Protein AF-A0A0F9DJE2-F1 (afdb_monomer_lite)

Radius of gyration: 17.4 Å; chains: 1; bounding box: 63×34×41 Å

Sequence (124 aa):
MIRRRVLENWGWYSNVVITVRESGVITARYGMHNLITTVGLSLARDAILGTDSFEITEVAIGDVNTAPTVGDTALGNERLRIEIIDKSILDADTALTTAYVAPFEANTWTTEEIGWFGGPLTTY

pLDDT: mean 85.8, std 13.02, range [35.0, 95.81]

Organism: NCBI:txid412755

Foldseek 3Di:
DDPDPPPPPDDDWDKDWDFDDDPNHTPDIDIDTDAQAPVNVVQVVCVVVVNWDNDFFWKWWAFDQDDDDNHDPHDPGTQDIWTFPDKDDPDDPDIDTDTDDDPVSDPPGDTNDMDTDDIDPPPD

Structure (mmCIF, N/CA/C/O backbone):
data_AF-A0A0F9DJE2-F1
#
_entry.id   AF-A0A0F9DJE2-F1
#
loop_
_atom_site.group_PDB
_atom_site.id
_atom_site.type_symbol
_atom_site.label_atom_id
_atom_site.label_alt_id
_atom_site.label_comp_id
_atom_site.label_asym_id
_atom_site.label_entity_id
_atom_site.label_seq_id
_atom_site.pdbx_PDB_ins_code
_atom_site.Cartn_x
_atom_site.Cartn_y
_atom_site.Cartn_z
_atom_site.occupancy
_atom_site.B_iso_or_equiv
_atom_site.auth_seq_id
_atom_site.auth_comp_id
_atom_site.auth_asym_id
_atom_site.auth_atom_id
_atom_site.pdbx_PDB_model_num
ATOM 1 N N . MET A 1 1 ? -45.508 -6.718 17.659 1.00 50.28 1 MET A N 1
ATOM 2 C CA . MET A 1 1 ? -44.317 -5.850 17.794 1.00 50.28 1 MET A CA 1
ATOM 3 C C . MET A 1 1 ? -43.361 -6.191 16.655 1.00 50.28 1 MET A C 1
ATOM 5 O O . MET A 1 1 ? -42.763 -7.257 16.680 1.00 50.28 1 MET A O 1
ATOM 9 N N . ILE A 1 2 ? -43.307 -5.372 15.603 1.00 48.25 2 ILE A N 1
ATOM 10 C CA . ILE A 1 2 ? -42.459 -5.628 14.427 1.00 48.25 2 ILE A CA 1
ATOM 11 C C . ILE A 1 2 ? -41.062 -5.090 14.748 1.00 48.25 2 ILE A C 1
ATOM 13 O O . ILE A 1 2 ? -40.879 -3.878 14.847 1.00 48.25 2 ILE A O 1
ATOM 17 N N . ARG A 1 3 ? -40.080 -5.975 14.959 1.00 57.75 3 ARG A N 1
ATOM 18 C CA . ARG A 1 3 ? -38.675 -5.564 15.074 1.00 57.75 3 ARG A CA 1
ATOM 19 C C . ARG A 1 3 ? -38.188 -5.189 13.676 1.00 57.75 3 ARG A C 1
ATOM 21 O O . ARG A 1 3 ? -37.982 -6.061 12.838 1.00 57.75 3 ARG A O 1
ATOM 28 N N . ARG A 1 4 ? -38.044 -3.890 13.410 1.00 56.97 4 ARG A N 1
ATOM 29 C CA . ARG A 1 4 ? -37.391 -3.392 12.195 1.00 56.97 4 ARG A CA 1
ATOM 30 C C . ARG A 1 4 ? -35.920 -3.811 12.275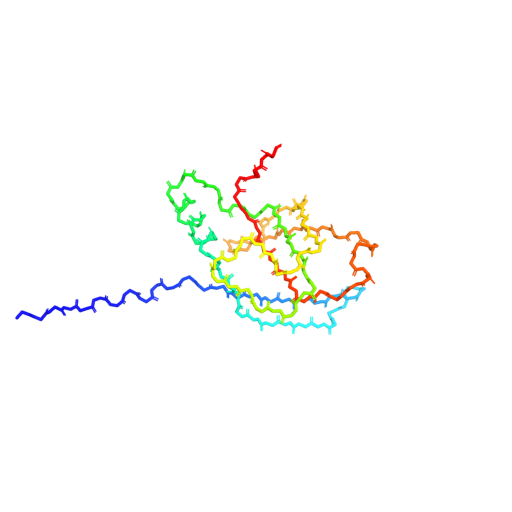 1.00 56.97 4 ARG A C 1
ATOM 32 O O . ARG A 1 4 ? -35.192 -3.326 13.135 1.00 56.97 4 ARG A O 1
ATOM 39 N N . ARG A 1 5 ? -35.507 -4.766 11.441 1.00 61.75 5 ARG A N 1
ATOM 40 C CA . ARG A 1 5 ? -34.106 -5.175 11.312 1.00 61.75 5 ARG A CA 1
ATOM 41 C C . ARG A 1 5 ? -33.397 -4.064 10.539 1.00 61.75 5 ARG A C 1
ATOM 43 O O . ARG A 1 5 ? -33.591 -3.950 9.333 1.00 61.75 5 ARG A O 1
ATOM 50 N N . VAL A 1 6 ? -32.665 -3.201 11.237 1.00 68.25 6 VAL A N 1
ATOM 51 C CA . VAL A 1 6 ? -31.718 -2.292 10.583 1.00 68.25 6 VAL A CA 1
ATOM 52 C C . VAL A 1 6 ? -30.603 -3.185 10.047 1.00 68.25 6 VAL A C 1
ATOM 54 O O . VAL A 1 6 ? -29.907 -3.837 10.819 1.00 68.25 6 VAL A O 1
ATOM 57 N N . LEU A 1 7 ? -30.527 -3.325 8.726 1.00 57.38 7 LEU A N 1
ATOM 58 C CA . LEU A 1 7 ? -29.382 -3.941 8.067 1.00 57.38 7 LEU A CA 1
ATOM 59 C C . LEU A 1 7 ? -28.368 -2.817 7.862 1.00 57.38 7 LEU A C 1
ATOM 61 O O . LEU A 1 7 ? -28.539 -1.980 6.978 1.00 57.38 7 LEU A O 1
ATOM 65 N N . GLU A 1 8 ? -27.360 -2.752 8.725 1.00 58.72 8 GLU A N 1
ATOM 66 C CA . GLU A 1 8 ? -26.228 -1.844 8.555 1.00 58.72 8 GLU A CA 1
ATOM 67 C C . GLU A 1 8 ? -25.377 -2.371 7.394 1.00 58.72 8 GLU A C 1
ATOM 69 O O . GLU A 1 8 ? -24.540 -3.248 7.563 1.00 58.72 8 GLU A O 1
ATOM 74 N N . ASN A 1 9 ? -25.643 -1.883 6.180 1.00 58.97 9 ASN A N 1
ATOM 75 C CA . ASN A 1 9 ? -24.897 -2.260 4.973 1.00 58.97 9 ASN A CA 1
ATOM 76 C C . ASN A 1 9 ? -23.654 -1.372 4.759 1.00 58.97 9 ASN A C 1
ATOM 78 O O . ASN A 1 9 ? -23.229 -1.144 3.628 1.00 58.97 9 ASN A O 1
ATOM 82 N N . TRP A 1 10 ? -23.118 -0.797 5.838 1.00 56.09 10 TRP A N 1
ATOM 83 C CA . TRP A 1 10 ? -21.929 0.051 5.808 1.00 56.09 10 TRP A CA 1
ATOM 84 C C . TRP A 1 10 ? -20.679 -0.831 5.863 1.00 56.09 10 TRP A C 1
ATOM 86 O O . TRP A 1 10 ? -20.083 -1.035 6.916 1.00 56.09 10 TRP A O 1
ATOM 96 N N . GLY A 1 11 ? -20.316 -1.393 4.711 1.00 67.19 11 GLY A N 1
ATOM 97 C CA . GLY A 1 11 ? -19.022 -2.036 4.498 1.00 67.19 11 GLY A CA 1
ATOM 98 C C . GLY A 1 11 ? -17.994 -1.023 4.002 1.00 67.19 11 GLY A C 1
ATOM 99 O O . GLY A 1 11 ? -18.308 -0.174 3.168 1.00 67.19 11 GLY A O 1
ATOM 100 N N . TRP A 1 12 ? -16.769 -1.105 4.514 1.00 69.94 12 TRP A N 1
ATOM 101 C CA . TRP A 1 12 ? -15.639 -0.363 3.964 1.00 69.94 12 TRP A CA 1
ATOM 102 C C . TRP A 1 12 ? -15.062 -1.175 2.812 1.00 69.94 12 TRP A C 1
ATOM 104 O O . TRP A 1 12 ? -14.583 -2.290 3.009 1.00 69.94 12 TRP A O 1
ATOM 114 N N . TYR A 1 13 ? -15.147 -0.626 1.606 1.00 74.56 13 TYR A N 1
ATOM 115 C CA . TYR A 1 13 ? -14.643 -1.261 0.396 1.00 74.56 13 TYR A CA 1
ATOM 116 C C . TYR A 1 13 ? -13.464 -0.464 -0.135 1.00 74.56 13 TYR A C 1
ATOM 118 O O . TYR A 1 13 ? -13.487 0.766 -0.135 1.00 74.56 13 TYR A O 1
ATOM 126 N N . SER A 1 14 ? -12.453 -1.173 -0.624 1.00 79.38 14 SER A N 1
ATOM 127 C CA . SER A 1 14 ? -11.304 -0.568 -1.282 1.00 79.38 14 SER A CA 1
ATOM 128 C C . SER A 1 14 ? -11.224 -1.056 -2.724 1.00 79.38 14 SER A C 1
ATOM 130 O O . SER A 1 14 ? -11.482 -2.222 -3.030 1.00 79.38 14 SER A O 1
ATOM 132 N N . ASN A 1 15 ? -10.881 -0.139 -3.622 1.00 84.44 15 ASN A N 1
ATOM 133 C CA . ASN A 1 15 ? -10.557 -0.438 -5.007 1.00 84.44 15 ASN A CA 1
ATOM 134 C C . ASN A 1 15 ? -9.142 0.056 -5.261 1.00 84.44 15 ASN A C 1
ATOM 136 O O . ASN A 1 15 ? -8.793 1.164 -4.858 1.00 84.44 15 ASN A O 1
ATOM 140 N N . VAL A 1 16 ? -8.355 -0.749 -5.961 1.00 85.06 16 VAL A N 1
ATOM 141 C CA . VAL A 1 16 ? -7.004 -0.391 -6.375 1.00 85.06 16 VAL A CA 1
ATOM 142 C C . VAL A 1 16 ? -6.956 -0.371 -7.891 1.00 85.06 16 VAL A C 1
ATOM 144 O O . VAL A 1 16 ? -7.463 -1.269 -8.568 1.00 85.06 16 VAL A O 1
ATOM 147 N N . VAL A 1 17 ? -6.339 0.681 -8.422 1.00 87.81 17 VAL A N 1
ATOM 148 C CA . VAL A 1 17 ? -6.018 0.800 -9.839 1.00 87.81 17 VAL A CA 1
ATOM 149 C C . VAL A 1 17 ? -4.507 0.876 -9.977 1.00 87.81 17 VAL A C 1
ATOM 151 O O . VAL A 1 17 ? -3.887 1.848 -9.554 1.00 87.81 17 VAL A O 1
ATOM 154 N N . ILE A 1 18 ? -3.920 -0.132 -10.608 1.00 86.88 18 ILE A N 1
ATOM 155 C CA . ILE A 1 18 ? -2.486 -0.194 -10.879 1.00 86.88 18 ILE A CA 1
ATOM 156 C C . ILE A 1 18 ? -2.262 0.348 -12.284 1.00 86.88 18 ILE A C 1
ATOM 158 O O . ILE A 1 18 ? -2.869 -0.136 -13.237 1.00 86.88 18 ILE A O 1
ATOM 162 N N . THR A 1 19 ? -1.401 1.354 -12.423 1.00 92.25 19 THR A N 1
ATOM 163 C CA . THR A 1 19 ? -0.987 1.891 -13.726 1.00 92.25 19 THR A CA 1
ATOM 164 C C . THR A 1 19 ? 0.502 1.651 -13.903 1.00 92.25 19 THR A C 1
ATOM 166 O O . THR A 1 19 ? 1.302 2.195 -13.146 1.00 92.25 19 THR A O 1
ATOM 169 N N . VAL A 1 20 ? 0.871 0.871 -14.915 1.00 90.25 20 VAL A N 1
ATOM 170 C CA . VAL A 1 20 ? 2.271 0.619 -15.264 1.00 90.25 20 VAL A CA 1
ATOM 171 C C . VAL A 1 20 ? 2.701 1.645 -16.299 1.00 90.25 20 VAL A C 1
ATOM 173 O O . VAL A 1 20 ? 1.998 1.869 -17.291 1.00 90.25 20 VAL A O 1
ATOM 176 N N . ARG A 1 21 ? 3.837 2.298 -16.047 1.00 93.00 21 ARG A N 1
ATOM 177 C CA . ARG A 1 21 ? 4.440 3.262 -16.964 1.00 93.00 21 ARG A CA 1
ATOM 178 C C . ARG A 1 21 ? 5.868 2.861 -17.284 1.00 93.00 21 ARG A C 1
ATOM 180 O O . ARG A 1 21 ? 6.666 2.660 -16.377 1.00 93.00 21 ARG A O 1
ATOM 187 N N . GLU A 1 22 ? 6.200 2.860 -18.563 1.00 90.88 22 GLU A N 1
ATOM 188 C CA . GLU A 1 22 ? 7.553 2.645 -19.068 1.00 90.88 22 GLU A CA 1
ATOM 189 C C . GLU A 1 22 ? 7.979 3.895 -19.831 1.00 90.88 22 GLU A C 1
ATOM 191 O O . GLU A 1 22 ? 7.278 4.360 -20.729 1.00 90.88 22 GLU A O 1
ATOM 196 N N . SER A 1 23 ? 9.095 4.504 -19.420 1.00 91.69 23 SER A N 1
ATOM 197 C CA . SER A 1 23 ? 9.601 5.750 -20.019 1.00 91.69 23 SER A CA 1
ATOM 198 C C . SER A 1 23 ? 8.540 6.863 -20.133 1.00 91.69 23 SER A C 1
ATOM 200 O O . SER A 1 23 ? 8.514 7.625 -21.095 1.00 91.69 23 SER A O 1
ATOM 202 N N . GLY A 1 24 ? 7.640 6.951 -19.145 1.00 89.06 24 GLY A N 1
ATOM 203 C CA . GLY A 1 24 ? 6.553 7.938 -19.087 1.00 89.06 24 GLY A CA 1
ATOM 204 C C . GLY A 1 24 ? 5.266 7.541 -19.825 1.00 89.06 24 GLY A C 1
ATOM 205 O O . GLY A 1 24 ? 4.223 8.161 -19.599 1.00 89.06 24 GLY A O 1
ATOM 206 N N . VAL A 1 25 ? 5.295 6.484 -20.639 1.00 94.31 25 VAL A N 1
ATOM 207 C CA . VAL A 1 25 ? 4.141 5.978 -21.394 1.00 94.31 25 VAL A CA 1
ATOM 208 C C . VAL A 1 25 ? 3.408 4.921 -20.577 1.00 94.31 25 VAL A C 1
ATOM 210 O O . VAL A 1 25 ? 4.038 4.040 -20.007 1.00 94.31 25 VAL A O 1
ATOM 213 N N . ILE A 1 26 ? 2.077 4.993 -20.509 1.00 94.00 26 ILE A N 1
ATOM 214 C CA . ILE A 1 26 ? 1.267 3.959 -19.847 1.00 94.00 26 ILE A CA 1
ATOM 215 C C . ILE A 1 26 ? 1.275 2.698 -20.715 1.00 94.00 26 ILE A C 1
ATOM 217 O O . ILE A 1 26 ? 0.797 2.744 -21.848 1.00 94.00 26 ILE A O 1
ATOM 221 N N . THR A 1 27 ? 1.774 1.586 -20.177 1.00 94.94 27 THR A N 1
ATOM 222 C CA . THR A 1 27 ? 1.828 0.290 -20.874 1.00 94.94 27 THR A CA 1
ATOM 223 C C . THR A 1 27 ? 0.750 -0.678 -20.402 1.00 94.94 27 THR A C 1
ATOM 225 O O . THR A 1 27 ? 0.275 -1.490 -21.193 1.00 94.94 27 THR A O 1
ATOM 228 N N . ALA A 1 28 ? 0.282 -0.551 -19.157 1.00 91.00 28 ALA A N 1
ATOM 229 C CA . ALA A 1 28 ? -0.812 -1.363 -18.633 1.00 91.00 28 ALA A CA 1
ATOM 230 C C . ALA A 1 28 ? -1.630 -0.633 -17.562 1.00 91.00 28 ALA A C 1
ATOM 232 O O . ALA A 1 28 ? -1.147 0.280 -16.886 1.00 91.00 28 ALA A O 1
ATOM 233 N N . ARG A 1 29 ? -2.884 -1.067 -17.392 1.00 93.19 29 ARG A N 1
ATOM 234 C CA . ARG A 1 29 ? -3.772 -0.613 -16.322 1.00 93.19 29 ARG A CA 1
ATOM 235 C C . ARG A 1 29 ? -4.626 -1.771 -15.818 1.00 93.19 29 ARG A C 1
ATOM 237 O O . ARG A 1 29 ? -5.332 -2.394 -16.605 1.00 93.19 29 ARG A O 1
ATOM 244 N N . TYR A 1 30 ? -4.603 -2.002 -14.514 1.00 88.31 30 TYR A N 1
ATOM 245 C CA . TYR A 1 30 ? -5.372 -3.046 -13.840 1.00 88.31 30 TYR A CA 1
ATOM 246 C C . TYR A 1 30 ? -6.284 -2.404 -12.800 1.00 88.31 30 TYR A C 1
ATOM 248 O O . TYR A 1 30 ? -5.884 -1.443 -12.151 1.00 88.31 30 TYR A O 1
ATOM 256 N N . GLY A 1 31 ? -7.507 -2.907 -12.653 1.00 87.38 31 GLY A N 1
ATOM 257 C CA . GLY A 1 31 ? -8.448 -2.471 -11.624 1.00 87.38 31 GLY A CA 1
ATOM 258 C C . GLY A 1 31 ? -8.978 -3.685 -10.879 1.00 87.38 31 GLY A C 1
ATOM 259 O O . GLY A 1 31 ? -9.435 -4.632 -11.517 1.00 87.38 31 GLY A O 1
ATOM 260 N N . MET A 1 32 ? -8.899 -3.670 -9.553 1.00 87.25 32 MET A N 1
ATOM 261 C CA . MET A 1 32 ? -9.338 -4.787 -8.719 1.00 87.25 32 MET A CA 1
ATOM 262 C C . MET A 1 32 ? -9.845 -4.310 -7.359 1.00 87.25 32 MET A C 1
ATOM 264 O O . MET A 1 32 ? -9.493 -3.224 -6.890 1.00 87.25 32 MET A O 1
ATOM 268 N N . HIS A 1 33 ? -10.677 -5.133 -6.723 1.00 85.94 33 HIS A N 1
ATOM 269 C CA . HIS A 1 33 ? -11.031 -4.932 -5.324 1.00 85.94 33 HIS A CA 1
ATOM 270 C C . HIS A 1 33 ? -9.830 -5.263 -4.451 1.00 85.94 33 HIS A C 1
ATOM 272 O O . HIS A 1 33 ? -9.216 -6.316 -4.610 1.00 85.94 33 HIS A O 1
ATOM 278 N N . ASN A 1 34 ? -9.524 -4.364 -3.526 1.00 86.62 34 ASN A N 1
ATOM 279 C CA . ASN A 1 34 ? -8.486 -4.588 -2.541 1.00 86.62 34 ASN A CA 1
ATOM 280 C C . ASN A 1 34 ? -9.099 -5.147 -1.258 1.00 86.62 34 ASN A C 1
ATOM 282 O O . ASN A 1 34 ? -10.180 -4.726 -0.830 1.00 86.62 34 ASN A O 1
ATOM 286 N N . LEU A 1 35 ? -8.393 -6.090 -0.645 1.00 90.19 35 LEU A N 1
ATOM 287 C CA . LEU A 1 35 ? -8.766 -6.632 0.647 1.00 90.19 35 LEU A CA 1
ATOM 288 C C . LEU A 1 35 ? -8.273 -5.695 1.751 1.00 90.19 35 LEU A C 1
ATOM 290 O O . LEU A 1 35 ? -7.086 -5.397 1.837 1.00 90.19 35 LEU A O 1
ATOM 294 N N . ILE A 1 36 ? -9.175 -5.269 2.633 1.00 90.88 36 ILE A N 1
ATOM 295 C CA . ILE A 1 36 ? -8.793 -4.619 3.889 1.00 90.88 36 ILE A CA 1
ATOM 296 C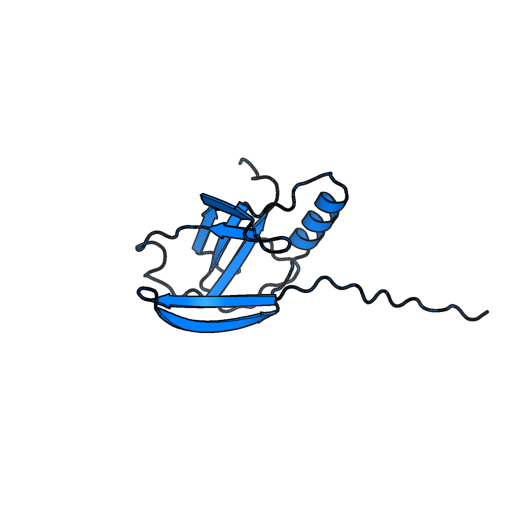 C . ILE A 1 36 ? -8.758 -5.706 4.963 1.00 90.88 36 ILE A C 1
ATOM 298 O O . ILE A 1 36 ? -9.780 -6.336 5.243 1.00 90.88 36 ILE A O 1
ATOM 302 N N . THR A 1 37 ? -7.585 -5.954 5.543 1.00 92.56 37 THR A N 1
ATOM 303 C CA . THR A 1 37 ? -7.417 -6.979 6.580 1.00 92.56 37 THR A CA 1
ATOM 304 C C . THR A 1 37 ? -8.041 -6.539 7.904 1.00 92.56 37 THR A C 1
ATOM 306 O O . THR A 1 37 ? -8.349 -5.365 8.128 1.00 92.56 37 THR A O 1
ATOM 309 N N . THR A 1 38 ? -8.202 -7.484 8.828 1.00 92.25 38 THR A N 1
ATOM 310 C CA . THR A 1 38 ? -8.713 -7.221 10.183 1.00 92.25 38 THR A CA 1
ATOM 311 C C . THR A 1 38 ? -7.842 -6.204 10.926 1.00 92.25 38 THR A C 1
ATOM 313 O O . THR A 1 38 ? -8.362 -5.362 11.662 1.00 92.25 38 THR A O 1
ATOM 316 N N . VAL A 1 39 ? -6.523 -6.242 10.700 1.00 90.69 39 VAL A N 1
ATOM 317 C CA . VAL A 1 39 ? -5.582 -5.260 11.255 1.00 90.69 39 VAL A CA 1
ATOM 318 C C . VAL A 1 39 ? -5.811 -3.882 10.634 1.00 90.69 39 VAL A C 1
ATOM 320 O O . VAL A 1 39 ? -5.939 -2.912 11.375 1.00 90.69 39 VAL A O 1
ATOM 323 N N . GLY A 1 40 ? -5.984 -3.793 9.311 1.00 90.44 40 GLY A N 1
ATOM 324 C CA . GLY A 1 40 ? -6.309 -2.530 8.638 1.00 90.44 40 GLY A CA 1
ATOM 325 C C . GLY A 1 40 ? -7.627 -1.909 9.118 1.00 90.44 40 GLY A C 1
ATOM 326 O O . GLY A 1 40 ? -7.689 -0.711 9.390 1.00 90.44 40 GLY A O 1
ATOM 327 N N . LEU A 1 41 ? -8.674 -2.720 9.304 1.00 91.25 41 LEU A N 1
ATOM 328 C CA . LEU A 1 41 ? -9.950 -2.254 9.864 1.00 91.25 41 LEU A CA 1
ATOM 329 C C . LEU A 1 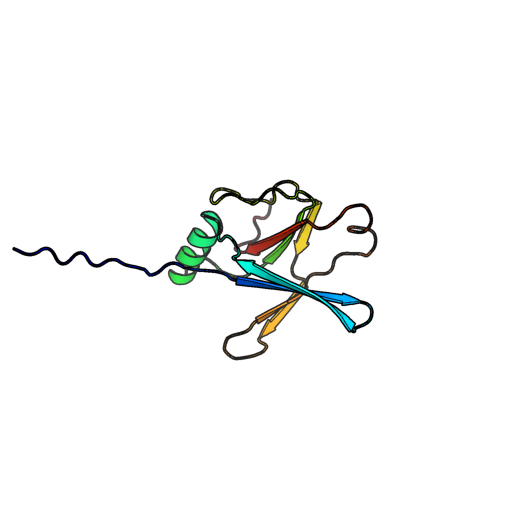41 ? -9.812 -1.787 11.320 1.00 91.25 41 LEU A C 1
ATOM 331 O O . LEU A 1 41 ? -10.454 -0.816 11.720 1.00 91.25 41 LEU A O 1
ATOM 335 N N . SER A 1 42 ? -8.975 -2.461 12.111 1.00 91.25 42 SER A N 1
ATOM 336 C CA . SER A 1 42 ? -8.705 -2.063 13.497 1.00 91.25 42 SER A CA 1
ATOM 337 C C . SER A 1 42 ? -7.954 -0.734 13.557 1.00 91.25 42 SER A C 1
ATOM 339 O O . SER A 1 42 ? -8.355 0.141 14.317 1.00 91.25 42 SER A O 1
ATOM 341 N N . LEU A 1 43 ? -6.959 -0.534 12.690 1.00 90.69 43 LEU A N 1
ATOM 342 C CA . LEU A 1 43 ? -6.240 0.735 12.585 1.00 90.69 43 LEU A CA 1
ATOM 343 C C . LEU A 1 43 ? -7.175 1.884 12.180 1.00 90.69 43 LEU A C 1
ATOM 345 O O . LEU A 1 43 ? -7.121 2.962 12.763 1.00 90.69 43 LEU A O 1
ATOM 349 N N . ALA A 1 44 ? -8.084 1.648 11.227 1.00 90.00 44 ALA A N 1
ATOM 350 C CA . ALA A 1 44 ? -9.083 2.642 10.828 1.00 90.00 44 ALA A CA 1
ATOM 351 C C . ALA A 1 44 ? -10.003 3.031 11.994 1.00 90.00 44 ALA A C 1
ATOM 353 O O . ALA A 1 44 ? -10.263 4.214 12.219 1.00 90.00 44 ALA A O 1
ATOM 354 N N . ARG A 1 45 ? -10.479 2.037 12.758 1.00 91.62 45 ARG A N 1
ATOM 355 C CA . ARG A 1 45 ? -11.272 2.258 13.974 1.00 91.62 45 ARG A CA 1
ATOM 356 C C . ARG A 1 45 ? -10.500 3.118 14.974 1.00 91.62 45 ARG A C 1
ATOM 358 O O . ARG A 1 45 ? -11.050 4.093 15.477 1.00 91.62 45 ARG A O 1
ATOM 365 N N . ASP A 1 46 ? -9.254 2.759 15.254 1.00 92.38 46 ASP A N 1
ATOM 366 C CA . ASP A 1 46 ? -8.439 3.416 16.277 1.00 92.38 46 ASP A CA 1
ATOM 367 C C . ASP A 1 46 ? -8.076 4.852 15.865 1.00 92.38 46 ASP A C 1
ATOM 369 O O . ASP A 1 46 ? -8.125 5.768 16.687 1.00 92.38 46 ASP A O 1
ATOM 373 N N . ALA A 1 47 ? -7.855 5.095 14.573 1.00 91.69 47 ALA A N 1
ATOM 374 C CA . ALA A 1 47 ? -7.676 6.440 14.038 1.00 91.69 47 ALA A CA 1
ATOM 375 C C . ALA A 1 47 ? -8.935 7.312 14.140 1.00 91.69 47 ALA A C 1
ATOM 377 O O . ALA A 1 47 ? -8.847 8.478 14.521 1.00 91.69 47 ALA A O 1
ATOM 378 N N . ILE A 1 48 ? -10.125 6.757 13.874 1.00 91.31 48 ILE A N 1
ATOM 379 C CA . ILE A 1 48 ? -11.400 7.475 14.064 1.00 91.31 48 ILE A CA 1
ATOM 380 C C . ILE A 1 48 ? -11.615 7.848 15.535 1.00 91.31 48 ILE A C 1
ATOM 382 O O . ILE A 1 48 ? -12.159 8.913 15.830 1.00 91.31 48 ILE A O 1
ATOM 386 N N . LEU A 1 49 ? -11.190 6.987 16.463 1.00 94.62 49 LEU A N 1
ATOM 387 C CA . LEU A 1 49 ? -11.250 7.260 17.900 1.00 94.62 49 LEU A CA 1
ATOM 388 C C . LEU A 1 49 ? -10.141 8.207 18.383 1.00 94.62 49 LEU A C 1
ATOM 390 O O . LEU A 1 49 ? -10.152 8.604 19.549 1.00 94.62 49 LEU A O 1
ATOM 394 N N . GLY A 1 50 ? -9.205 8.585 17.508 1.00 90.81 50 GLY A N 1
ATOM 395 C CA . GLY A 1 50 ? -8.067 9.438 17.838 1.00 90.81 50 GLY A CA 1
ATOM 396 C C . GLY A 1 50 ? -7.034 8.759 18.738 1.00 90.81 50 GLY A C 1
ATOM 397 O O . GLY A 1 50 ? -6.259 9.451 19.395 1.00 90.81 50 GLY A O 1
ATOM 398 N N . THR A 1 51 ? -7.038 7.426 18.812 1.00 91.19 51 THR A N 1
ATOM 399 C CA . THR A 1 51 ? -6.079 6.653 19.614 1.00 91.19 51 THR A CA 1
ATOM 400 C C . THR A 1 51 ? -4.859 6.218 18.815 1.00 91.19 51 THR A C 1
ATOM 402 O O . THR A 1 51 ? -3.857 5.853 19.422 1.00 91.19 51 THR A O 1
ATOM 405 N N . ASP A 1 52 ? -4.938 6.255 17.483 1.00 90.44 52 ASP A N 1
ATOM 406 C CA . ASP A 1 52 ? -3.827 5.919 16.595 1.00 90.44 52 ASP A CA 1
ATOM 407 C C . ASP A 1 52 ? -3.853 6.740 15.287 1.00 90.44 52 ASP A C 1
ATOM 409 O O . ASP A 1 52 ? -4.752 7.555 15.070 1.00 90.44 52 ASP A O 1
ATOM 413 N N . SER A 1 53 ? -2.860 6.549 14.417 1.00 88.31 53 SER A N 1
ATOM 414 C CA . SER A 1 53 ? -2.752 7.173 13.097 1.00 88.31 53 SER A CA 1
ATOM 415 C C . SER A 1 53 ? -3.115 6.193 11.981 1.00 88.31 53 SER A C 1
ATOM 417 O O . SER A 1 53 ? -2.589 5.086 11.919 1.00 88.31 53 SER A O 1
ATOM 419 N N . PHE A 1 54 ? -3.954 6.623 11.032 1.00 88.38 54 PHE A N 1
ATOM 420 C CA . PHE A 1 54 ? -4.224 5.868 9.796 1.00 88.38 54 PHE A CA 1
ATOM 421 C C . PHE A 1 54 ? -3.202 6.156 8.685 1.00 88.38 54 PHE A C 1
ATOM 423 O O . PHE A 1 54 ? -3.452 5.920 7.503 1.00 88.38 54 PHE A O 1
ATOM 430 N N . GLU A 1 55 ? -2.064 6.741 9.046 1.00 90.00 55 GLU A N 1
ATOM 431 C CA . GLU A 1 55 ? -1.012 7.079 8.106 1.00 90.00 55 GLU A CA 1
ATOM 432 C C . GLU A 1 55 ? -0.410 5.818 7.481 1.00 90.00 55 GLU A C 1
ATOM 434 O O . GLU A 1 55 ? 0.031 4.911 8.184 1.00 90.00 55 GLU A O 1
ATOM 439 N N . ILE A 1 56 ? -0.360 5.794 6.148 1.00 90.81 56 ILE A N 1
ATOM 440 C CA . ILE A 1 56 ? 0.378 4.787 5.384 1.00 90.81 56 ILE A CA 1
ATOM 441 C C . ILE A 1 56 ? 1.868 5.105 5.514 1.00 90.81 56 ILE A C 1
ATOM 443 O O . ILE A 1 56 ? 2.309 6.204 5.160 1.00 90.81 56 ILE A O 1
ATOM 447 N N . THR A 1 57 ? 2.640 4.155 6.022 1.00 93.38 57 THR A N 1
ATOM 4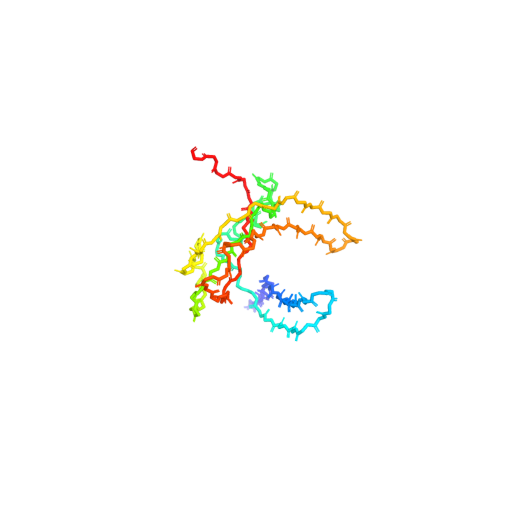48 C CA . THR A 1 57 ? 4.072 4.299 6.319 1.00 93.38 57 THR A CA 1
ATOM 449 C C . THR A 1 57 ? 4.935 3.433 5.419 1.00 93.38 57 THR A C 1
ATOM 451 O O . THR A 1 57 ? 6.052 3.832 5.099 1.00 93.38 57 THR A O 1
ATOM 454 N N . GLU A 1 58 ? 4.408 2.308 4.937 1.00 94.56 58 GLU A N 1
ATOM 455 C CA . GLU A 1 58 ? 5.156 1.372 4.106 1.00 94.56 58 GLU A CA 1
ATOM 456 C C . GLU A 1 58 ? 4.294 0.815 2.968 1.00 94.56 58 GLU A C 1
ATOM 458 O O . GLU A 1 58 ? 3.067 0.702 3.061 1.00 94.56 58 GLU A O 1
ATOM 463 N N . VAL A 1 59 ? 4.965 0.401 1.898 1.00 93.69 59 VAL A N 1
ATOM 464 C CA . VAL A 1 59 ? 4.406 -0.464 0.862 1.00 93.69 59 VAL A CA 1
ATOM 465 C C . VAL A 1 59 ? 5.207 -1.760 0.828 1.00 93.69 59 VAL A C 1
ATOM 467 O O . VAL A 1 59 ? 6.439 -1.737 0.839 1.00 93.69 59 VAL A O 1
ATOM 470 N N . ALA A 1 60 ? 4.519 -2.896 0.793 1.00 93.38 60 ALA A N 1
ATOM 471 C CA . ALA A 1 60 ? 5.152 -4.189 0.587 1.00 93.38 60 ALA A CA 1
ATOM 472 C C . ALA A 1 60 ? 4.859 -4.723 -0.813 1.00 93.38 60 ALA A C 1
ATOM 474 O O . ALA A 1 60 ? 3.817 -4.422 -1.404 1.00 93.38 60 ALA A O 1
ATOM 475 N N . ILE A 1 61 ? 5.787 -5.523 -1.330 1.00 92.81 61 ILE A N 1
ATOM 476 C CA . ILE A 1 61 ? 5.717 -6.129 -2.658 1.00 92.81 61 ILE A CA 1
ATOM 477 C C . ILE A 1 61 ? 6.033 -7.620 -2.528 1.00 92.81 61 ILE A C 1
ATOM 479 O O . ILE A 1 61 ? 7.016 -7.988 -1.879 1.00 92.81 61 ILE A O 1
ATOM 483 N N . GLY A 1 62 ? 5.204 -8.466 -3.139 1.00 93.25 62 GLY A N 1
ATOM 484 C CA . GLY A 1 62 ? 5.327 -9.924 -3.113 1.00 93.25 62 GLY A CA 1
ATOM 485 C C . GLY A 1 62 ? 5.275 -10.551 -4.505 1.00 93.25 62 GLY A C 1
ATOM 486 O O . GLY A 1 62 ? 4.868 -9.909 -5.477 1.00 93.25 62 GLY A O 1
ATOM 487 N N . ASP A 1 63 ? 5.700 -11.810 -4.597 1.00 94.44 63 ASP A N 1
ATOM 488 C CA . ASP A 1 63 ? 5.794 -12.579 -5.850 1.00 94.44 63 ASP A CA 1
ATOM 489 C C . ASP A 1 63 ? 4.946 -13.864 -5.852 1.00 94.44 63 ASP A C 1
ATOM 491 O O . ASP A 1 63 ? 5.109 -14.721 -6.725 1.00 94.44 63 ASP A O 1
ATOM 495 N N . VAL A 1 64 ? 4.028 -14.016 -4.889 1.00 93.62 64 VAL A N 1
ATOM 496 C CA . VAL A 1 64 ? 3.108 -15.156 -4.856 1.00 93.62 64 VAL A CA 1
ATOM 497 C C . VAL A 1 64 ? 1.739 -14.774 -5.406 1.00 93.62 64 VAL A C 1
ATOM 499 O O . VAL A 1 64 ? 1.117 -13.817 -4.981 1.00 93.62 64 VAL A O 1
ATOM 502 N N . ASN A 1 65 ? 1.206 -15.583 -6.316 1.00 90.12 65 ASN A N 1
ATOM 503 C CA . ASN A 1 65 ? -0.143 -15.400 -6.858 1.00 90.12 65 ASN A CA 1
ATOM 504 C C . ASN A 1 65 ? -1.214 -16.082 -5.979 1.00 90.12 65 ASN A C 1
ATOM 506 O O . ASN A 1 65 ? -2.063 -16.834 -6.458 1.00 90.12 65 ASN A O 1
ATOM 510 N N . THR A 1 66 ? -1.123 -15.915 -4.659 1.00 89.56 66 THR A N 1
ATOM 511 C CA . THR A 1 66 ? -2.141 -16.421 -3.728 1.00 89.56 66 THR A CA 1
ATOM 512 C C . THR A 1 66 ? -2.865 -15.232 -3.138 1.00 89.56 66 THR A C 1
ATOM 514 O O . THR A 1 66 ? -2.231 -14.367 -2.561 1.00 89.56 66 THR A O 1
ATOM 517 N N . ALA A 1 67 ? -4.189 -15.185 -3.274 1.00 84.19 67 ALA A N 1
ATOM 518 C CA . ALA A 1 67 ? -4.957 -14.080 -2.717 1.00 84.19 67 ALA A CA 1
ATOM 519 C C . ALA A 1 67 ? -4.776 -14.005 -1.185 1.00 84.19 67 ALA A C 1
ATOM 521 O O . ALA A 1 67 ? -4.888 -15.045 -0.523 1.00 84.19 67 ALA A O 1
ATOM 522 N N . PRO A 1 68 ? -4.570 -12.803 -0.618 1.00 87.19 68 PRO A N 1
ATOM 523 C CA . PRO A 1 68 ? -4.453 -12.634 0.821 1.00 87.19 68 PRO A CA 1
ATOM 524 C C . PRO A 1 68 ? -5.769 -12.974 1.525 1.00 87.19 68 PRO A C 1
ATOM 526 O O . PRO A 1 68 ? -6.865 -12.885 0.958 1.00 87.19 68 PRO A O 1
ATOM 529 N N . THR A 1 69 ? -5.667 -13.344 2.796 1.00 91.44 69 THR A N 1
ATOM 530 C CA . THR A 1 69 ? -6.798 -13.613 3.679 1.00 91.44 69 THR A CA 1
ATOM 531 C C . THR A 1 69 ? -7.040 -12.459 4.650 1.00 91.44 69 THR A C 1
ATOM 533 O O . THR A 1 69 ? -6.159 -11.662 4.961 1.00 91.44 69 THR A O 1
ATOM 536 N N . VAL A 1 70 ? -8.266 -12.358 5.175 1.00 91.25 70 VAL A N 1
ATOM 537 C CA . VAL A 1 70 ? -8.671 -11.272 6.093 1.00 91.25 70 VAL A CA 1
ATOM 538 C C . VAL A 1 70 ? -7.854 -11.209 7.391 1.00 91.25 70 VAL A C 1
ATOM 540 O O . VAL A 1 70 ? -7.910 -10.194 8.089 1.00 91.25 70 VAL A O 1
ATOM 543 N N . GLY A 1 71 ? -7.149 -12.284 7.749 1.00 90.62 71 GLY A N 1
ATOM 544 C CA . GLY A 1 71 ? -6.318 -12.365 8.950 1.00 90.62 71 GLY A CA 1
ATOM 545 C C . GLY A 1 71 ? -4.844 -12.045 8.711 1.00 90.62 71 GLY A C 1
ATOM 546 O O . GLY A 1 71 ? -4.096 -11.976 9.683 1.00 90.62 71 GLY A O 1
ATOM 547 N N . ASP A 1 72 ? -4.430 -11.858 7.458 1.00 91.88 72 ASP A N 1
ATOM 548 C CA . ASP A 1 72 ? -3.019 -11.704 7.130 1.00 91.88 72 ASP A CA 1
ATOM 549 C C . ASP A 1 72 ? -2.470 -10.369 7.645 1.00 91.88 72 ASP A C 1
ATOM 551 O O . ASP A 1 72 ? -3.130 -9.324 7.616 1.00 91.88 72 ASP A O 1
ATOM 555 N N . THR A 1 73 ? -1.228 -10.418 8.122 1.00 91.94 73 THR A N 1
ATOM 556 C CA . THR A 1 73 ? -0.462 -9.256 8.600 1.00 91.94 73 THR A CA 1
ATOM 557 C C . THR A 1 73 ? 0.747 -8.947 7.716 1.00 91.94 73 THR A C 1
ATOM 559 O O . THR A 1 73 ? 1.488 -8.015 8.009 1.00 91.94 73 THR A O 1
ATOM 562 N N . ALA A 1 74 ? 0.964 -9.735 6.662 1.00 92.00 74 ALA A N 1
ATOM 563 C CA . ALA A 1 74 ? 2.036 -9.613 5.677 1.00 92.00 74 ALA A CA 1
ATOM 564 C C . ALA A 1 74 ? 1.571 -10.227 4.344 1.00 92.00 74 ALA A C 1
ATOM 566 O O . ALA A 1 74 ? 0.538 -10.899 4.310 1.00 92.00 74 ALA A O 1
ATOM 567 N N . LEU A 1 75 ? 2.320 -10.000 3.262 1.00 92.69 75 LEU A N 1
ATOM 568 C CA . LEU A 1 75 ? 2.063 -10.664 1.977 1.00 92.69 75 LEU A CA 1
ATOM 569 C C . LEU A 1 75 ? 2.455 -12.150 2.028 1.00 92.69 75 LEU A C 1
ATOM 571 O O . LEU A 1 75 ? 3.300 -12.541 2.837 1.00 92.69 75 LEU A O 1
ATOM 575 N N . GLY A 1 76 ? 1.867 -12.980 1.158 1.00 92.88 76 GLY A N 1
ATOM 576 C CA . GLY A 1 76 ? 2.067 -14.433 1.210 1.00 92.88 76 GLY A CA 1
ATOM 577 C C . GLY A 1 76 ? 3.524 -14.848 0.971 1.00 92.88 76 GLY A C 1
ATOM 578 O O . GLY A 1 76 ? 4.029 -15.755 1.633 1.00 92.88 76 GLY A O 1
ATOM 579 N N . ASN A 1 77 ? 4.216 -14.147 0.069 1.00 93.56 77 ASN A N 1
ATOM 580 C CA . ASN A 1 77 ? 5.671 -14.190 -0.075 1.00 93.56 77 ASN A CA 1
ATOM 581 C C . ASN A 1 77 ? 6.204 -12.769 -0.269 1.00 93.56 77 ASN A C 1
ATOM 583 O O . ASN A 1 77 ? 6.468 -12.316 -1.384 1.00 93.56 77 ASN A O 1
ATOM 587 N N . GLU A 1 78 ? 6.316 -12.045 0.839 1.00 94.38 78 GLU A N 1
ATOM 588 C CA . GLU A 1 78 ? 6.841 -10.685 0.852 1.00 94.38 78 GLU A CA 1
ATOM 589 C C . GLU A 1 78 ? 8.325 -10.660 0.450 1.00 94.38 78 GLU A C 1
ATOM 591 O O . GLU A 1 78 ? 9.173 -11.313 1.061 1.00 94.38 78 GLU A O 1
ATOM 596 N N . ARG A 1 79 ? 8.647 -9.897 -0.597 1.00 94.50 79 ARG A N 1
ATOM 597 C CA . ARG A 1 79 ? 10.011 -9.732 -1.122 1.00 94.50 79 ARG A CA 1
ATOM 598 C C . ARG A 1 79 ? 10.650 -8.447 -0.630 1.00 94.50 79 ARG A C 1
ATOM 600 O O . ARG A 1 79 ? 11.853 -8.421 -0.384 1.00 94.50 79 ARG A O 1
ATOM 607 N N . LEU A 1 80 ? 9.845 -7.395 -0.516 1.00 94.12 80 LEU A N 1
ATOM 608 C CA . LEU A 1 80 ? 10.272 -6.063 -0.113 1.00 94.12 80 LEU A CA 1
ATOM 609 C C . LEU A 1 80 ? 9.210 -5.430 0.781 1.00 94.12 80 LEU A C 1
ATOM 611 O O . LEU A 1 80 ? 8.015 -5.586 0.530 1.00 94.12 80 LEU A O 1
ATOM 615 N N . ARG A 1 81 ? 9.672 -4.651 1.759 1.00 94.44 81 ARG A N 1
ATOM 616 C CA . ARG A 1 81 ? 8.878 -3.727 2.567 1.00 94.44 81 ARG A CA 1
ATOM 617 C C . ARG A 1 81 ? 9.618 -2.402 2.596 1.00 94.44 81 ARG A C 1
ATOM 619 O O . ARG A 1 81 ? 10.763 -2.341 3.036 1.00 94.44 81 ARG A O 1
ATOM 626 N N . ILE A 1 82 ? 8.998 -1.388 2.013 1.00 94.12 82 ILE A N 1
ATOM 627 C CA . ILE A 1 82 ? 9.655 -0.142 1.633 1.00 94.12 82 ILE A CA 1
ATOM 628 C C . ILE A 1 82 ? 8.930 1.001 2.310 1.00 94.12 82 ILE A C 1
ATOM 630 O O . ILE A 1 82 ? 7.716 1.150 2.164 1.00 94.12 82 ILE A O 1
ATOM 634 N N . GLU A 1 83 ? 9.690 1.823 3.017 1.00 94.19 83 GLU A N 1
ATOM 635 C CA . GLU A 1 83 ? 9.180 3.035 3.634 1.00 94.19 83 GLU A CA 1
ATOM 636 C C . GLU A 1 83 ? 8.722 4.043 2.566 1.00 94.19 83 GLU A C 1
ATOM 638 O O . GLU A 1 83 ? 9.351 4.225 1.517 1.00 94.19 83 GLU A O 1
ATOM 643 N N . ILE A 1 84 ? 7.605 4.716 2.832 1.00 94.50 84 ILE A N 1
ATOM 644 C CA . ILE A 1 84 ? 7.139 5.833 2.014 1.00 94.50 84 ILE A CA 1
ATOM 645 C C . ILE A 1 84 ? 8.069 7.033 2.238 1.00 94.50 84 ILE A C 1
ATOM 647 O O . ILE A 1 84 ? 8.120 7.591 3.331 1.00 94.50 84 ILE A O 1
ATOM 651 N N . ILE A 1 85 ? 8.762 7.460 1.183 1.00 95.81 85 ILE A N 1
ATOM 652 C CA . ILE A 1 85 ? 9.769 8.533 1.223 1.00 95.81 85 ILE A CA 1
ATOM 653 C C . ILE A 1 85 ? 9.190 9.932 0.997 1.00 95.81 85 ILE A C 1
ATOM 655 O O . ILE A 1 85 ? 9.842 10.924 1.314 1.00 95.81 85 ILE A O 1
ATOM 659 N N . ASP A 1 86 ? 7.993 10.024 0.418 1.00 94.44 86 ASP A N 1
ATOM 660 C CA . ASP A 1 86 ? 7.317 11.298 0.179 1.00 94.44 86 ASP A CA 1
ATOM 661 C C . ASP A 1 86 ? 5.797 11.141 0.255 1.00 94.44 86 ASP A C 1
ATOM 663 O O . ASP A 1 86 ? 5.240 10.114 -0.151 1.00 94.44 86 ASP A O 1
ATOM 667 N N . LYS A 1 87 ? 5.131 12.170 0.785 1.00 93.12 87 LYS A N 1
ATOM 668 C CA . LYS A 1 87 ? 3.678 12.232 0.962 1.00 93.12 87 LYS A CA 1
ATOM 669 C C . LYS A 1 87 ? 3.198 13.633 0.617 1.00 93.12 87 LYS A C 1
ATOM 671 O O . LYS A 1 87 ? 3.708 14.617 1.146 1.00 93.12 87 LYS A O 1
ATOM 676 N N . SER A 1 88 ? 2.180 13.734 -0.228 1.00 94.56 88 SER A N 1
ATOM 677 C CA . SER A 1 88 ? 1.576 15.016 -0.591 1.00 94.56 88 SER A CA 1
ATOM 678 C C . SER A 1 88 ? 0.059 14.921 -0.708 1.00 94.56 88 SER A C 1
ATOM 680 O O . SER A 1 88 ? -0.498 13.877 -1.039 1.00 94.56 88 SER A O 1
ATOM 682 N N . ILE A 1 89 ? -0.620 16.027 -0.415 1.00 95.12 89 ILE A N 1
ATOM 683 C CA . ILE A 1 89 ? -2.051 16.187 -0.678 1.00 95.12 89 ILE A CA 1
ATOM 684 C C . ILE A 1 89 ? -2.173 16.708 -2.109 1.00 95.12 89 ILE A C 1
ATOM 686 O O . ILE A 1 89 ? -1.617 17.763 -2.420 1.00 95.12 89 ILE A O 1
ATOM 690 N N . LEU A 1 90 ? -2.864 15.969 -2.976 1.00 92.88 90 LEU A N 1
ATOM 691 C CA . LEU A 1 90 ? -3.080 16.384 -4.364 1.00 92.88 90 LEU A CA 1
ATOM 692 C C . LEU A 1 90 ? -4.346 17.236 -4.506 1.00 92.88 90 LEU A C 1
ATOM 694 O O . LEU A 1 90 ? -4.346 18.208 -5.260 1.00 92.88 90 LEU A O 1
ATOM 698 N N . ASP A 1 91 ? -5.400 16.894 -3.767 1.00 93.62 91 ASP A N 1
ATOM 699 C CA . ASP A 1 91 ? -6.680 17.604 -3.750 1.00 93.62 91 ASP A CA 1
ATOM 700 C C . ASP A 1 91 ? -7.447 17.323 -2.437 1.00 93.62 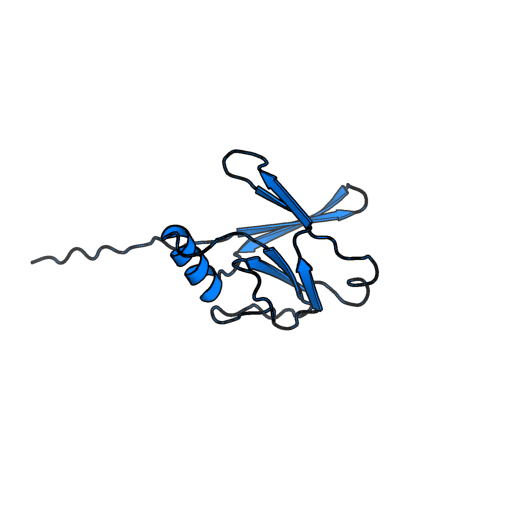91 ASP A C 1
ATOM 702 O O . ASP A 1 91 ? -6.860 16.912 -1.437 1.00 93.62 91 ASP A O 1
ATOM 706 N N . ALA A 1 92 ? -8.749 17.621 -2.399 1.00 91.50 92 ALA A N 1
ATOM 707 C CA . ALA A 1 92 ? -9.555 17.511 -1.183 1.00 91.50 92 ALA A CA 1
ATOM 708 C C . ALA A 1 92 ? -9.783 16.061 -0.714 1.00 91.50 92 ALA A C 1
ATOM 710 O O . ALA A 1 92 ? -10.070 15.855 0.466 1.00 91.50 92 ALA A O 1
ATOM 711 N N . ASP A 1 93 ? -9.689 15.080 -1.614 1.00 87.38 93 ASP A N 1
ATOM 712 C CA . ASP A 1 93 ? -9.996 13.669 -1.364 1.00 87.38 93 ASP A CA 1
ATOM 713 C C . ASP A 1 93 ? -8.885 12.699 -1.810 1.00 87.38 93 ASP A C 1
ATOM 715 O O . ASP A 1 93 ? -9.027 11.484 -1.662 1.00 87.38 93 ASP A O 1
ATOM 719 N N . THR A 1 94 ? -7.746 13.225 -2.268 1.00 85.12 94 THR A N 1
ATOM 720 C CA . THR A 1 94 ? -6.622 12.454 -2.803 1.00 85.12 94 THR A CA 1
ATOM 721 C C . THR A 1 94 ? -5.308 12.832 -2.133 1.00 85.12 94 THR A C 1
ATOM 723 O O . THR A 1 94 ? -4.862 13.984 -2.142 1.00 85.12 94 THR A O 1
ATOM 726 N N . ALA A 1 95 ? -4.621 11.808 -1.634 1.00 89.81 95 ALA A N 1
ATOM 727 C CA . ALA A 1 95 ? -3.228 11.879 -1.221 1.00 89.81 95 ALA A CA 1
ATOM 728 C C . ALA A 1 95 ? -2.350 11.047 -2.166 1.00 89.81 95 ALA A C 1
ATOM 730 O O . ALA A 1 95 ? -2.784 10.031 -2.713 1.00 89.81 95 ALA A O 1
ATOM 731 N N . LEU A 1 96 ? -1.102 11.471 -2.331 1.00 91.56 96 LEU A N 1
ATOM 732 C CA . LEU A 1 96 ? -0.061 10.746 -3.042 1.00 91.56 96 LEU A CA 1
ATOM 733 C C . LEU A 1 96 ? 1.012 10.308 -2.051 1.00 91.56 96 LEU A C 1
ATOM 735 O O . LEU A 1 96 ? 1.554 11.129 -1.316 1.00 91.56 96 LEU A O 1
ATOM 739 N N . THR A 1 97 ? 1.342 9.022 -2.079 1.00 92.94 97 THR A N 1
ATOM 740 C CA . TH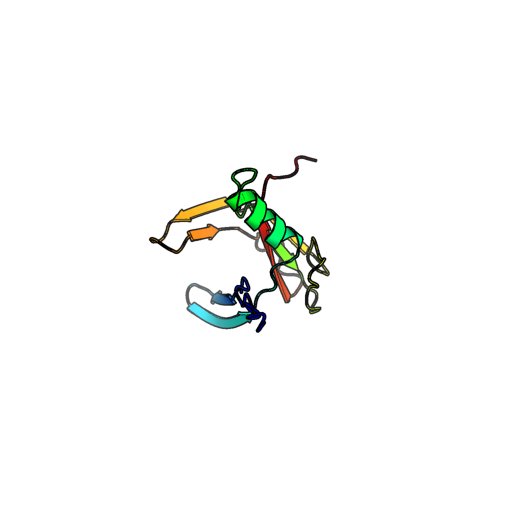R A 1 97 ? 2.482 8.442 -1.365 1.00 92.94 97 THR A CA 1
ATOM 741 C C . THR A 1 97 ? 3.476 7.890 -2.374 1.00 92.94 97 THR A C 1
ATOM 743 O O . THR A 1 97 ? 3.078 7.158 -3.285 1.00 92.94 97 THR A O 1
ATOM 746 N N . THR A 1 98 ? 4.758 8.187 -2.191 1.00 94.62 98 THR A N 1
ATOM 747 C CA . THR A 1 98 ? 5.833 7.699 -3.058 1.00 94.62 98 THR A CA 1
ATOM 748 C C . THR A 1 98 ? 6.759 6.784 -2.271 1.00 94.62 98 THR A C 1
ATOM 750 O O . THR A 1 98 ? 7.265 7.164 -1.220 1.00 94.62 98 THR A O 1
ATOM 753 N N . ALA A 1 99 ? 7.017 5.597 -2.811 1.00 93.88 99 ALA A N 1
ATOM 754 C CA . ALA A 1 99 ? 8.079 4.696 -2.375 1.00 93.88 99 ALA A CA 1
ATOM 755 C C . ALA A 1 99 ? 8.989 4.398 -3.571 1.00 93.88 99 ALA A C 1
ATOM 757 O O . ALA A 1 99 ? 8.552 4.462 -4.724 1.00 93.88 99 ALA A O 1
ATOM 758 N N . TYR A 1 100 ? 10.253 4.084 -3.300 1.00 93.50 100 TYR A N 1
ATOM 759 C CA . TYR A 1 100 ? 11.241 3.793 -4.332 1.00 93.50 100 TYR A CA 1
ATOM 760 C C . TYR A 1 100 ? 11.810 2.389 -4.147 1.00 93.50 100 TYR A C 1
ATOM 762 O O . TYR A 1 100 ? 12.340 2.068 -3.089 1.00 93.50 100 TYR A O 1
ATOM 770 N N . VAL A 1 101 ? 11.718 1.583 -5.203 1.00 90.00 101 VAL A N 1
ATOM 771 C CA . VAL A 1 101 ? 12.382 0.281 -5.317 1.00 90.00 101 VAL A CA 1
ATOM 772 C C . VAL A 1 101 ? 13.645 0.489 -6.141 1.00 90.00 101 VAL A C 1
ATOM 774 O O . VAL A 1 101 ? 13.564 1.004 -7.263 1.00 90.00 101 VAL A O 1
ATOM 777 N N . ALA A 1 102 ? 14.810 0.096 -5.629 1.00 88.50 102 ALA A N 1
ATOM 778 C CA . ALA A 1 102 ? 16.023 0.197 -6.424 1.00 88.50 102 ALA A CA 1
ATOM 779 C C . ALA A 1 102 ? 15.975 -0.803 -7.596 1.00 88.50 102 ALA A C 1
ATOM 781 O O . ALA A 1 102 ? 15.467 -1.915 -7.439 1.00 88.50 102 ALA A O 1
ATOM 782 N N . PRO A 1 103 ? 16.547 -0.470 -8.770 1.00 81.50 103 PRO A N 1
ATOM 783 C CA . PRO A 1 103 ? 16.428 -1.306 -9.958 1.00 81.50 103 PRO A CA 1
ATOM 784 C C . PRO A 1 103 ? 16.855 -2.758 -9.742 1.00 81.50 103 PRO A C 1
ATOM 786 O O . PRO A 1 103 ? 16.290 -3.646 -10.346 1.00 81.50 103 PRO A O 1
ATOM 789 N N . PHE A 1 104 ? 17.828 -3.048 -8.882 1.00 85.44 104 PHE A N 1
ATOM 790 C CA . PHE A 1 104 ? 18.295 -4.422 -8.672 1.00 85.44 104 PHE A CA 1
ATOM 791 C C . PHE A 1 104 ? 17.407 -5.258 -7.731 1.00 85.44 104 PHE A C 1
ATOM 793 O O . PHE A 1 104 ? 17.564 -6.477 -7.697 1.00 85.44 104 PHE A O 1
ATOM 800 N N . GLU A 1 105 ? 16.488 -4.646 -6.981 1.00 85.81 105 GLU A N 1
ATOM 801 C CA . GLU A 1 105 ? 15.719 -5.325 -5.925 1.00 85.81 105 GLU A CA 1
ATOM 802 C C . GLU A 1 105 ? 14.522 -6.113 -6.471 1.00 85.81 105 GLU A C 1
ATOM 804 O O . GLU A 1 105 ? 14.195 -7.178 -5.946 1.00 85.81 105 GLU A O 1
ATOM 809 N N . ALA A 1 106 ? 13.917 -5.638 -7.564 1.00 80.25 106 ALA A N 1
ATOM 810 C CA . ALA A 1 106 ? 12.710 -6.220 -8.160 1.00 80.25 106 ALA A CA 1
ATOM 811 C C . ALA A 1 106 ? 12.903 -6.746 -9.596 1.00 80.25 106 ALA A C 1
ATOM 813 O O . ALA A 1 106 ? 11.940 -6.917 -10.333 1.00 80.25 106 ALA A O 1
ATOM 814 N N . ASN A 1 107 ? 14.146 -7.028 -10.005 1.00 84.31 107 ASN A N 1
ATOM 815 C CA . ASN A 1 107 ? 14.449 -7.509 -11.363 1.00 84.31 107 ASN A CA 1
ATOM 816 C C . ASN A 1 107 ? 14.572 -9.036 -11.490 1.00 84.31 107 ASN A C 1
ATOM 818 O O . ASN A 1 107 ? 14.790 -9.540 -12.591 1.00 84.31 107 ASN A O 1
ATOM 822 N N . THR A 1 108 ? 14.510 -9.779 -10.384 1.00 87.12 108 THR A N 1
ATOM 823 C CA . THR A 1 108 ? 14.761 -11.235 -10.366 1.00 87.12 108 THR A CA 1
ATOM 824 C C . THR A 1 108 ? 13.506 -12.071 -10.118 1.00 87.12 108 THR A C 1
ATOM 826 O O . THR A 1 108 ? 13.594 -13.294 -10.033 1.00 87.12 108 THR A O 1
ATOM 829 N N . TRP A 1 109 ? 12.348 -11.424 -10.013 1.00 90.62 109 TRP A N 1
ATOM 830 C CA . TRP A 1 109 ? 11.051 -12.026 -9.717 1.00 90.62 109 TRP A CA 1
ATOM 831 C C . TRP A 1 109 ? 9.937 -11.152 -10.304 1.00 90.62 109 TRP A C 1
ATOM 833 O O . TRP A 1 109 ? 10.176 -10.014 -10.709 1.00 90.62 109 TRP A O 1
ATOM 843 N N . THR A 1 110 ? 8.729 -11.701 -10.398 1.00 89.81 110 THR A N 1
ATOM 844 C CA . THR A 1 110 ? 7.555 -10.995 -10.923 1.00 89.81 110 THR A CA 1
ATOM 845 C C . THR A 1 110 ? 6.707 -10.505 -9.762 1.00 89.81 110 THR A C 1
ATOM 847 O O . THR A 1 110 ? 6.397 -11.278 -8.863 1.00 89.81 110 THR A O 1
ATOM 850 N N . THR A 1 111 ? 6.337 -9.226 -9.774 1.00 89.50 111 THR A N 1
ATOM 851 C CA . THR A 1 111 ? 5.400 -8.679 -8.792 1.00 89.50 111 THR A CA 1
ATOM 852 C C . THR A 1 111 ? 4.005 -9.243 -9.028 1.00 89.50 111 THR A C 1
ATOM 854 O O . THR A 1 111 ? 3.400 -8.972 -10.063 1.00 89.50 111 THR A O 1
ATOM 857 N N . GLU A 1 112 ? 3.491 -9.968 -8.042 1.00 91.50 112 GLU A N 1
ATOM 858 C CA . GLU A 1 112 ? 2.140 -10.544 -8.042 1.00 91.50 112 GLU A CA 1
ATOM 859 C C . GLU A 1 112 ? 1.259 -9.912 -6.948 1.00 91.50 112 GLU A C 1
ATOM 861 O O . GLU A 1 112 ? 0.036 -9.900 -7.065 1.00 91.50 112 GLU A O 1
ATOM 866 N N . GLU A 1 113 ? 1.867 -9.316 -5.915 1.00 89.81 113 GLU A N 1
ATOM 867 C CA . GLU A 1 113 ? 1.154 -8.705 -4.789 1.00 89.81 113 GLU A CA 1
ATOM 868 C C . GLU A 1 113 ? 1.717 -7.332 -4.428 1.00 89.81 113 GLU A C 1
ATOM 870 O O . GLU A 1 113 ? 2.930 -7.102 -4.455 1.00 89.81 113 GLU A O 1
ATOM 875 N N . ILE A 1 114 ? 0.822 -6.427 -4.030 1.00 90.38 114 ILE A N 1
ATOM 876 C CA . ILE A 1 114 ? 1.154 -5.119 -3.463 1.00 90.38 114 ILE A CA 1
ATOM 877 C C . ILE A 1 114 ? 0.264 -4.903 -2.240 1.00 90.38 114 ILE A C 1
ATOM 879 O O . ILE A 1 114 ? -0.955 -5.062 -2.327 1.00 90.38 114 ILE A O 1
ATOM 883 N N . GLY A 1 115 ? 0.866 -4.522 -1.115 1.00 91.75 115 GLY A N 1
ATOM 884 C CA . GLY A 1 115 ? 0.157 -4.212 0.126 1.00 91.75 115 GLY A CA 1
ATOM 885 C C . GLY A 1 115 ? 0.554 -2.850 0.680 1.00 91.75 115 GLY A C 1
ATOM 886 O O . GLY A 1 115 ? 1.722 -2.475 0.631 1.00 91.75 115 GLY A O 1
ATOM 887 N N . TRP A 1 116 ? -0.412 -2.123 1.238 1.00 92.00 116 TRP A N 1
ATOM 888 C CA . TRP A 1 116 ? -0.171 -0.871 1.957 1.00 92.00 116 TRP A CA 1
ATOM 889 C C . TRP A 1 116 ? -0.260 -1.120 3.454 1.00 92.00 116 TRP A C 1
ATOM 891 O O . TRP A 1 116 ? -1.222 -1.724 3.931 1.00 92.00 116 TRP A O 1
ATOM 901 N N . PHE A 1 117 ? 0.736 -0.628 4.182 1.00 92.50 117 PHE A N 1
ATOM 902 C CA . PHE A 1 117 ? 0.851 -0.781 5.624 1.00 92.50 117 PHE A CA 1
ATOM 903 C C . PHE A 1 117 ? 0.908 0.594 6.271 1.00 92.50 117 PHE A C 1
ATOM 905 O O . PHE A 1 117 ? 1.429 1.557 5.705 1.00 92.50 117 PHE A O 1
ATOM 912 N N . GLY A 1 118 ? 0.317 0.688 7.452 1.00 90.00 118 GLY A N 1
ATOM 913 C CA . GLY A 1 118 ? 0.198 1.936 8.178 1.00 90.00 118 GLY A CA 1
ATOM 914 C C . GLY A 1 118 ? 0.131 1.711 9.674 1.00 90.00 118 GLY A C 1
ATOM 915 O O . GLY A 1 118 ? 0.164 0.573 10.150 1.00 90.00 118 GLY A O 1
ATOM 916 N N . GLY A 1 119 ? 0.007 2.818 10.393 1.00 81.00 119 GLY A N 1
ATOM 917 C CA . GLY A 1 119 ? 0.095 2.844 11.844 1.00 81.00 119 GLY A CA 1
ATOM 918 C C . GLY A 1 119 ? 1.515 3.141 12.325 1.00 81.00 119 GLY A C 1
ATOM 919 O O . GLY A 1 119 ? 2.419 3.390 11.519 1.00 81.00 119 GLY A O 1
ATOM 920 N N . PRO A 1 120 ? 1.721 3.174 13.647 1.00 68.12 120 PRO A N 1
ATOM 921 C CA . PRO A 1 120 ? 2.991 3.551 14.230 1.00 68.12 120 PRO A CA 1
ATOM 922 C C . PRO A 1 120 ? 4.035 2.509 13.828 1.00 68.12 120 PRO A C 1
ATOM 924 O O . PRO A 1 120 ? 3.819 1.308 14.007 1.00 68.12 120 PRO A O 1
ATOM 927 N N . LEU A 1 121 ? 5.168 2.966 13.279 1.00 55.28 121 LEU A N 1
ATOM 928 C CA . LEU A 1 121 ? 6.318 2.099 13.033 1.00 55.28 121 LEU A CA 1
ATOM 929 C C . LEU A 1 121 ? 6.635 1.388 14.348 1.00 55.28 121 LEU A C 1
ATOM 931 O O . LEU A 1 121 ? 6.961 2.033 15.347 1.00 55.28 121 LEU A O 1
ATOM 935 N N . THR A 1 122 ? 6.491 0.065 14.374 1.00 43.16 122 THR A N 1
ATOM 936 C CA . THR A 1 122 ? 6.923 -0.705 15.536 1.00 43.16 122 THR A CA 1
ATOM 937 C C . THR A 1 122 ? 8.444 -0.692 15.495 1.00 43.16 122 THR A C 1
ATOM 939 O O . THR A 1 122 ? 9.054 -1.405 14.704 1.00 43.16 122 THR A O 1
ATOM 942 N N . THR A 1 123 ? 9.067 0.188 16.277 1.00 35.00 123 THR A N 1
ATOM 943 C CA . THR A 1 123 ? 10.508 0.148 16.518 1.00 35.00 123 THR A CA 1
ATOM 944 C C . THR A 1 123 ? 10.813 -1.188 17.191 1.00 35.00 123 THR A C 1
ATOM 946 O O . THR A 1 123 ? 10.401 -1.407 18.331 1.00 35.00 123 THR A O 1
ATOM 949 N N . TYR A 1 124 ? 11.457 -2.099 16.460 1.00 35.19 124 TYR A N 1
ATOM 950 C CA . TYR A 1 124 ? 11.997 -3.345 17.010 1.00 35.19 124 TYR A CA 1
ATOM 951 C C . TYR A 1 124 ? 13.233 -3.076 17.872 1.00 35.19 124 TYR A C 1
ATOM 953 O O . TYR A 1 124 ? 14.030 -2.181 17.502 1.00 35.19 124 TYR A O 1
#

Secondary structure (DSSP, 8-state):
-------------EEEEEEEEETTEEEEEEEEEEPPPHHHHHHHHHHHTTSS---EEEEEEE----PPPTT-SS-TTEEEEEE--EEEE-SSS-EEEE----TTTSSSS---EEEEEESS----